Protein AF-A0A4Q1AQF8-F1 (afdb_monomer_lite)

Foldseek 3Di:
DDDPLVVVLVVQLVVLLVVLVVPFDQPDDVLVVVLVVLVVLLVVLVVVVVCCCPDPLLVVQQVAQDPVQRTNNSVLVVLSVVLNVLSVVVSVVSVDDDGPPSSCSRSSVRSNVSSVVVSVVSVVVSVPDDPPD

Structure (mmCIF, N/CA/C/O backbone):
data_AF-A0A4Q1AQF8-F1
#
_entry.id   AF-A0A4Q1AQF8-F1
#
loop_
_atom_site.group_PDB
_atom_site.id
_atom_site.type_symbol
_atom_site.label_atom_id
_atom_site.label_alt_id
_atom_site.label_comp_id
_atom_site.label_asym_id
_atom_site.label_entity_id
_atom_site.label_seq_id
_atom_site.pdbx_PDB_ins_code
_atom_site.Cartn_x
_atom_site.Cartn_y
_atom_site.Cartn_z
_atom_site.occupancy
_atom_site.B_iso_or_equiv
_atom_site.auth_seq_id
_atom_site.auth_comp_id
_atom_site.auth_asym_id
_atom_site.auth_atom_id
_atom_site.pdbx_PDB_model_num
ATOM 1 N N . MET A 1 1 ? -0.371 4.255 -8.972 1.00 79.50 1 MET A N 1
ATOM 2 C CA . MET A 1 1 ? -1.446 3.428 -9.569 1.00 79.50 1 MET A CA 1
ATOM 3 C C . MET A 1 1 ? -2.282 4.302 -10.503 1.00 79.50 1 MET A C 1
ATOM 5 O O . MET A 1 1 ? -2.431 5.476 -10.190 1.00 79.50 1 MET A O 1
ATOM 9 N N . LYS A 1 2 ? -2.746 3.806 -11.659 1.00 81.00 2 LYS A N 1
ATOM 10 C CA . LYS A 1 2 ? -3.506 4.596 -12.653 1.00 81.00 2 LYS A CA 1
ATOM 11 C C . LYS A 1 2 ? -4.633 3.755 -13.259 1.00 81.00 2 LYS A C 1
ATOM 13 O O . LYS A 1 2 ? -4.565 2.531 -13.223 1.00 81.00 2 LYS A O 1
ATOM 18 N N . SER A 1 3 ? -5.607 4.431 -13.874 1.00 81.50 3 SER A N 1
ATOM 19 C CA . SER A 1 3 ? -6.675 3.825 -14.685 1.00 81.50 3 SER A CA 1
ATOM 20 C C . SER A 1 3 ? -7.442 2.725 -13.926 1.00 81.50 3 SER A C 1
ATOM 22 O O . SER A 1 3 ? -7.822 2.941 -12.777 1.00 81.50 3 SER A O 1
ATOM 24 N N . ASN A 1 4 ? -7.672 1.566 -14.549 1.00 85.50 4 ASN A N 1
ATOM 25 C CA . ASN A 1 4 ? -8.493 0.478 -14.021 1.00 85.50 4 ASN A CA 1
ATOM 26 C C . ASN A 1 4 ? -8.050 -0.008 -12.633 1.00 85.50 4 ASN A C 1
ATOM 28 O O . ASN A 1 4 ? -8.890 -0.247 -11.773 1.00 85.50 4 ASN A O 1
ATOM 32 N N . ASP A 1 5 ? -6.740 -0.070 -12.373 1.00 84.94 5 ASP A N 1
ATOM 33 C CA . ASP A 1 5 ? -6.232 -0.495 -11.065 1.00 84.94 5 ASP A CA 1
ATOM 34 C C . ASP A 1 5 ? -6.684 0.454 -9.941 1.00 84.94 5 ASP A C 1
ATOM 36 O O . ASP A 1 5 ? -6.956 -0.001 -8.830 1.00 84.94 5 ASP A O 1
ATOM 40 N N . LEU A 1 6 ? -6.799 1.760 -10.234 1.00 88.31 6 LEU A N 1
ATOM 41 C CA . LEU A 1 6 ? -7.298 2.767 -9.291 1.00 88.31 6 LEU A CA 1
ATOM 42 C C . LEU A 1 6 ? -8.795 2.596 -9.025 1.00 88.31 6 LEU A C 1
ATOM 44 O O . LEU A 1 6 ? -9.208 2.663 -7.871 1.00 88.31 6 LEU A O 1
ATOM 48 N N . TYR A 1 7 ? -9.594 2.341 -10.063 1.00 91.00 7 TYR A N 1
ATOM 49 C CA . TYR A 1 7 ? -11.030 2.097 -9.901 1.00 91.00 7 TYR A CA 1
ATOM 50 C C . TYR A 1 7 ? -11.302 0.838 -9.076 1.00 91.00 7 TYR A C 1
ATOM 52 O O . TYR A 1 7 ? -12.123 0.881 -8.163 1.00 91.00 7 TYR A O 1
ATOM 60 N N . ILE A 1 8 ? -10.563 -0.247 -9.332 1.00 92.38 8 ILE A N 1
ATOM 61 C CA . ILE A 1 8 ? -10.662 -1.487 -8.551 1.00 92.38 8 ILE A CA 1
ATOM 62 C C . ILE A 1 8 ? -10.304 -1.226 -7.086 1.00 92.38 8 ILE A C 1
ATOM 64 O O . ILE A 1 8 ? -11.018 -1.662 -6.189 1.00 92.38 8 ILE A O 1
ATOM 68 N N . PHE A 1 9 ? -9.236 -0.472 -6.827 1.00 93.25 9 PHE A N 1
ATOM 69 C CA . PHE A 1 9 ? -8.854 -0.127 -5.460 1.00 93.25 9 PHE A CA 1
ATOM 70 C C . PHE A 1 9 ? -9.916 0.696 -4.738 1.00 93.25 9 PHE A C 1
ATOM 72 O O . PHE A 1 9 ? -10.271 0.367 -3.612 1.00 93.25 9 PHE A O 1
ATOM 79 N N . ILE A 1 10 ? -10.463 1.729 -5.382 1.00 93.50 10 ILE A N 1
ATOM 80 C CA . ILE A 1 10 ? -11.535 2.540 -4.791 1.00 93.50 10 ILE A CA 1
ATOM 81 C C . ILE A 1 10 ? -12.762 1.668 -4.503 1.00 93.50 10 ILE A C 1
ATOM 83 O O . ILE A 1 10 ? -13.333 1.770 -3.420 1.00 93.50 10 ILE A O 1
ATOM 87 N N . ALA A 1 11 ? -13.130 0.773 -5.424 1.00 94.00 11 ALA A N 1
ATOM 88 C CA . ALA A 1 11 ? -14.232 -0.162 -5.219 1.00 94.00 11 ALA A CA 1
ATOM 89 C C . ALA A 1 11 ? -13.994 -1.077 -4.005 1.00 94.00 11 ALA A C 1
ATOM 91 O O . ALA A 1 11 ? -14.903 -1.259 -3.196 1.00 94.00 11 ALA A O 1
ATOM 92 N N . ILE A 1 12 ? -12.768 -1.588 -3.832 1.00 94.56 12 ILE A N 1
ATOM 93 C CA . ILE A 1 12 ? -12.379 -2.378 -2.654 1.00 94.56 12 ILE A CA 1
ATOM 94 C C . ILE A 1 12 ? -12.516 -1.546 -1.381 1.00 94.56 12 ILE A C 1
ATOM 96 O O . ILE A 1 12 ? -13.121 -2.014 -0.426 1.00 94.56 12 ILE A O 1
ATOM 100 N N . ILE A 1 13 ? -12.009 -0.311 -1.361 1.00 94.75 13 ILE A N 1
ATOM 101 C CA . ILE A 1 13 ? -12.101 0.559 -0.180 1.00 94.75 13 ILE A CA 1
ATOM 102 C C . ILE A 1 13 ? -13.560 0.810 0.206 1.00 94.75 13 ILE A C 1
ATOM 104 O O . ILE A 1 13 ? -13.909 0.650 1.372 1.00 94.75 13 ILE A O 1
ATOM 108 N N . VAL A 1 14 ? -14.417 1.149 -0.761 1.00 93.81 14 VAL A N 1
ATOM 109 C CA . VAL A 1 14 ? -15.845 1.399 -0.516 1.00 93.81 14 VAL A CA 1
ATOM 110 C C . VAL A 1 14 ? -16.533 0.144 0.017 1.00 93.81 14 VAL A C 1
ATOM 112 O O . VAL A 1 14 ? -17.208 0.211 1.041 1.00 93.81 14 VAL A O 1
ATOM 115 N N . PHE A 1 15 ? -16.323 -1.011 -0.620 1.00 94.44 15 PHE A N 1
ATOM 116 C CA . PHE A 1 15 ? -16.899 -2.279 -0.170 1.00 94.44 15 PHE A CA 1
ATOM 117 C C . PHE A 1 15 ? -16.425 -2.663 1.239 1.00 94.44 15 PHE A C 1
ATOM 119 O O . PHE A 1 15 ? -17.210 -3.112 2.075 1.00 94.44 15 PHE A O 1
ATOM 126 N N . SER A 1 16 ? -15.153 -2.420 1.537 1.00 94.31 16 SER A N 1
ATOM 127 C CA . SER A 1 16 ? -14.566 -2.720 2.837 1.00 94.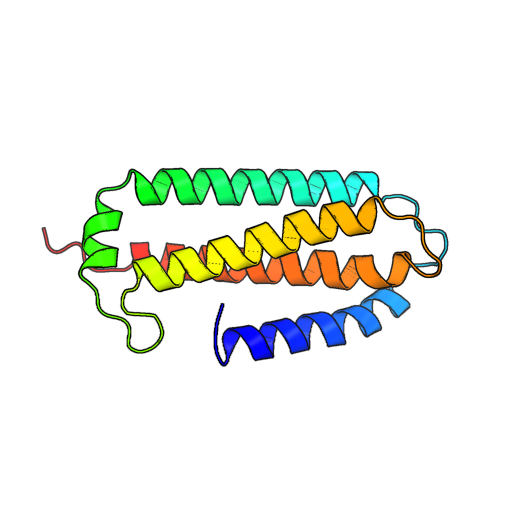31 16 SER A CA 1
ATOM 128 C C . SER A 1 16 ? -15.095 -1.850 3.969 1.00 94.31 16 SER A C 1
ATOM 130 O O . SER A 1 16 ? -15.067 -2.309 5.104 1.00 94.31 16 SER A O 1
ATOM 132 N N . ILE A 1 17 ? -15.609 -0.643 3.704 1.00 92.81 17 ILE A N 1
ATOM 133 C CA . ILE A 1 17 ? -16.300 0.153 4.734 1.00 92.81 17 ILE A CA 1
ATOM 134 C C . ILE A 1 17 ? -17.562 -0.588 5.194 1.00 92.81 17 ILE A C 1
ATOM 136 O O . ILE A 1 17 ? -17.771 -0.764 6.393 1.00 92.81 17 ILE A O 1
ATOM 140 N N . PHE A 1 18 ? -18.370 -1.082 4.247 1.00 91.94 18 PHE A N 1
ATOM 141 C CA . PHE A 1 18 ? -19.579 -1.851 4.565 1.00 91.94 18 PHE A CA 1
ATOM 142 C C . PHE A 1 18 ? -19.247 -3.133 5.326 1.00 91.94 18 PHE A C 1
ATOM 144 O O . PHE A 1 18 ? -19.895 -3.449 6.321 1.00 91.94 18 PHE A O 1
ATOM 151 N N . LEU A 1 19 ? -18.207 -3.845 4.887 1.00 90.62 19 LEU A N 1
ATOM 152 C CA . LEU A 1 19 ? -17.761 -5.070 5.542 1.00 90.62 19 LEU A CA 1
ATOM 153 C C . LEU A 1 19 ? -17.195 -4.794 6.946 1.00 90.62 19 LEU A C 1
ATOM 155 O O . LEU A 1 19 ? -17.423 -5.566 7.872 1.00 90.62 19 LEU A O 1
ATOM 159 N N . GLY A 1 20 ? -16.491 -3.673 7.115 1.00 87.88 20 GLY A N 1
ATOM 160 C CA . GLY A 1 20 ? -15.942 -3.238 8.395 1.00 87.88 20 GLY A CA 1
ATOM 161 C C . GLY A 1 20 ? -17.020 -2.989 9.440 1.00 87.88 20 GLY A C 1
ATOM 162 O O . GLY A 1 20 ? -16.870 -3.455 10.563 1.00 87.88 20 GLY A O 1
ATOM 163 N N . ASN A 1 21 ? -18.128 -2.360 9.043 1.00 87.31 21 ASN A N 1
ATOM 164 C CA . ASN A 1 21 ? -19.273 -2.112 9.922 1.00 87.31 21 ASN A CA 1
ATOM 165 C C . ASN A 1 21 ? -19.966 -3.403 10.404 1.00 87.31 21 ASN A C 1
ATOM 167 O O . ASN A 1 21 ? -20.661 -3.399 11.410 1.00 87.31 21 ASN A O 1
ATOM 171 N N . TYR A 1 22 ? -19.799 -4.516 9.683 1.00 88.62 22 TYR A N 1
ATOM 172 C CA . TYR A 1 22 ? -20.349 -5.811 10.086 1.00 88.62 22 TYR A CA 1
ATOM 173 C C . TYR A 1 22 ? -19.405 -6.611 11.000 1.00 88.62 22 TYR A C 1
ATOM 175 O O . TYR A 1 22 ? -19.858 -7.448 11.774 1.00 88.62 22 TYR A O 1
ATOM 183 N N . ILE A 1 23 ? -18.089 -6.395 10.886 1.00 89.06 23 ILE A N 1
ATOM 184 C CA . ILE A 1 23 ? -17.068 -7.210 11.566 1.00 89.06 23 ILE A CA 1
ATOM 185 C C . ILE A 1 23 ? -16.547 -6.548 12.842 1.00 89.06 23 ILE A C 1
ATOM 187 O O . ILE A 1 23 ? -16.274 -7.244 13.820 1.00 89.06 23 ILE A O 1
ATOM 191 N N . PHE A 1 24 ? -16.340 -5.231 12.820 1.00 88.88 24 PHE A N 1
ATOM 192 C CA . PHE A 1 24 ? -15.698 -4.504 13.909 1.00 88.88 24 PHE A CA 1
ATOM 193 C C . PHE A 1 24 ? -16.723 -3.702 14.700 1.00 88.88 24 PHE A C 1
ATOM 195 O O . PHE A 1 24 ? -17.495 -2.941 14.127 1.00 88.88 24 PHE A O 1
ATOM 202 N N . ASP A 1 25 ? -16.671 -3.861 16.018 1.00 85.00 25 ASP A N 1
ATOM 203 C CA . ASP A 1 25 ? -17.481 -3.106 16.968 1.00 85.00 25 ASP A CA 1
ATOM 204 C C . ASP A 1 25 ? -16.814 -1.768 17.335 1.00 85.00 25 ASP A C 1
ATOM 206 O O . ASP A 1 25 ? -15.597 -1.591 17.179 1.00 85.00 25 ASP A O 1
ATOM 210 N N . GLU A 1 26 ? -17.601 -0.841 17.878 1.00 83.56 26 GLU A N 1
ATOM 211 C CA . GLU A 1 26 ? -17.163 0.487 18.311 1.00 83.56 26 GLU A CA 1
ATOM 212 C C . GLU A 1 26 ? -16.080 0.416 19.392 1.00 83.56 26 GLU A C 1
ATOM 214 O O . GLU A 1 26 ? -15.196 1.271 19.462 1.00 83.56 26 GLU A O 1
ATOM 219 N N . GLU A 1 27 ? -16.091 -0.656 20.187 1.00 84.81 27 GLU A N 1
ATOM 220 C CA . GLU A 1 27 ? -15.129 -0.906 21.258 1.00 84.81 27 GLU A CA 1
ATOM 221 C C . GLU A 1 27 ? -13.804 -1.541 20.795 1.00 84.81 27 GLU A C 1
ATOM 223 O O . GLU A 1 27 ? -12.999 -1.977 21.627 1.00 84.81 27 GLU A O 1
ATOM 228 N N . TYR A 1 28 ? -13.525 -1.614 19.488 1.00 85.50 28 TYR A N 1
ATOM 229 C CA . TYR A 1 28 ? -12.258 -2.166 19.007 1.00 85.50 28 TYR A CA 1
ATOM 230 C C . TYR A 1 28 ? -11.054 -1.394 19.572 1.00 85.50 28 TYR A C 1
ATOM 232 O O . TYR A 1 28 ? -10.893 -0.200 19.335 1.00 85.50 28 TYR A O 1
ATOM 240 N N . LYS A 1 29 ? -10.158 -2.093 20.284 1.00 86.75 29 LYS A N 1
ATOM 241 C CA . LYS A 1 29 ? -8.968 -1.502 20.939 1.00 86.75 29 LYS A CA 1
ATOM 242 C C . LYS A 1 29 ? -7.629 -1.947 20.345 1.00 86.75 29 LYS A C 1
ATOM 244 O O . LYS A 1 29 ? -6.585 -1.404 20.699 1.00 86.75 29 LYS A O 1
ATOM 249 N N . ARG A 1 30 ? -7.617 -2.906 19.412 1.00 90.62 30 ARG A N 1
ATOM 250 C CA . ARG A 1 30 ? -6.385 -3.522 18.871 1.00 90.62 30 ARG A CA 1
ATOM 251 C C . ARG A 1 30 ? -5.765 -2.718 17.717 1.00 90.62 30 ARG A C 1
ATOM 253 O O . ARG A 1 30 ? -5.307 -3.274 16.720 1.00 90.62 30 ARG A O 1
ATOM 260 N N . TYR A 1 31 ? -5.750 -1.389 17.824 1.00 92.69 31 TYR A N 1
ATOM 261 C CA . TYR A 1 31 ? -5.147 -0.517 16.806 1.00 92.69 31 TYR A CA 1
ATOM 262 C C . TYR A 1 31 ? -3.619 -0.643 16.758 1.00 92.69 31 TYR A C 1
ATOM 264 O O . TYR A 1 31 ? -3.034 -0.505 15.688 1.00 92.69 31 TYR A O 1
ATOM 272 N N . SER A 1 32 ? -2.974 -0.965 17.886 1.00 94.06 32 SER A N 1
ATOM 273 C CA . SER A 1 32 ? -1.526 -1.211 17.931 1.00 94.06 32 SER A CA 1
ATOM 274 C C . SER A 1 32 ? -1.119 -2.395 17.046 1.00 94.06 32 SER A C 1
ATOM 276 O O . SER A 1 32 ? -0.164 -2.275 16.283 1.00 94.06 32 SER A O 1
ATOM 278 N N . ASP A 1 33 ? -1.892 -3.486 17.054 1.00 94.69 33 ASP A N 1
ATOM 279 C CA . ASP A 1 33 ? -1.646 -4.651 16.192 1.00 94.69 33 ASP A CA 1
ATOM 280 C C . ASP A 1 33 ? -1.737 -4.278 14.706 1.00 94.69 33 ASP A C 1
ATOM 282 O O . ASP A 1 33 ? -0.917 -4.712 13.896 1.00 94.69 33 ASP A O 1
ATOM 286 N N . LEU A 1 34 ? -2.697 -3.417 14.353 1.00 94.94 34 LEU A N 1
ATOM 287 C CA . LEU A 1 34 ? -2.858 -2.917 12.990 1.00 94.94 34 LEU A CA 1
ATOM 288 C C . LEU A 1 34 ? -1.684 -2.021 12.570 1.00 94.94 34 LEU A C 1
ATOM 290 O O . LEU A 1 34 ? -1.165 -2.174 11.468 1.00 94.94 34 LEU A O 1
ATOM 294 N N . ILE A 1 35 ? -1.225 -1.125 13.447 1.00 95.75 35 ILE A N 1
ATOM 295 C CA . ILE A 1 35 ? -0.049 -0.279 13.190 1.00 95.75 35 ILE A CA 1
ATOM 296 C C . ILE A 1 35 ? 1.211 -1.141 13.021 1.00 95.75 35 ILE A C 1
ATOM 298 O O . ILE A 1 35 ? 2.007 -0.893 12.111 1.00 95.75 35 ILE A O 1
ATOM 302 N N . ASN A 1 36 ? 1.376 -2.179 13.844 1.00 96.62 36 ASN A N 1
ATOM 303 C CA . ASN A 1 36 ? 2.487 -3.124 13.730 1.00 96.62 36 ASN A CA 1
ATOM 304 C C . ASN A 1 36 ? 2.445 -3.870 12.392 1.00 96.62 36 ASN A C 1
ATOM 306 O O . ASN A 1 36 ? 3.457 -3.936 11.694 1.00 96.62 36 ASN A O 1
ATOM 310 N N . PHE A 1 37 ? 1.271 -4.364 11.991 1.00 96.38 37 PHE A N 1
ATOM 311 C CA . PHE A 1 37 ? 1.070 -4.977 10.681 1.00 96.38 37 PHE A CA 1
ATOM 312 C C . PHE A 1 37 ? 1.460 -4.024 9.542 1.00 96.38 37 PHE A C 1
ATOM 314 O O . PHE A 1 37 ? 2.285 -4.386 8.704 1.00 96.38 37 PHE A O 1
ATOM 321 N N . LEU A 1 38 ? 0.949 -2.787 9.535 1.00 97.06 38 LEU A N 1
ATOM 322 C CA . LEU A 1 38 ? 1.293 -1.793 8.510 1.00 97.06 38 LEU A CA 1
ATOM 323 C C . LEU A 1 38 ? 2.797 -1.496 8.477 1.00 97.06 38 LEU A C 1
ATOM 325 O O . LEU A 1 38 ? 3.383 -1.408 7.402 1.00 97.06 38 LEU A O 1
ATOM 329 N N . SER A 1 39 ? 3.440 -1.397 9.640 1.00 96.25 39 SER A N 1
ATOM 330 C CA . SER A 1 39 ? 4.881 -1.144 9.744 1.00 96.25 39 SER A CA 1
ATOM 331 C C . SER A 1 39 ? 5.708 -2.275 9.125 1.00 96.25 39 SER A C 1
ATOM 333 O O . SER A 1 39 ? 6.663 -2.014 8.390 1.00 96.25 39 SER A O 1
ATOM 335 N N . ILE A 1 40 ? 5.307 -3.532 9.348 1.00 96.31 40 ILE A N 1
ATOM 336 C CA . ILE A 1 40 ? 5.921 -4.704 8.705 1.00 96.31 40 ILE A CA 1
ATOM 337 C C . ILE A 1 40 ? 5.741 -4.634 7.183 1.00 96.31 40 ILE A C 1
ATOM 339 O O . ILE A 1 40 ? 6.697 -4.851 6.434 1.00 96.31 40 ILE A O 1
ATOM 343 N N . MET A 1 41 ? 4.540 -4.291 6.712 1.00 96.50 41 MET A N 1
ATOM 344 C CA . MET A 1 41 ? 4.236 -4.213 5.280 1.00 96.50 41 MET A CA 1
ATOM 345 C C . MET A 1 41 ? 5.019 -3.102 4.570 1.00 96.50 41 MET A C 1
ATOM 347 O O . MET A 1 41 ? 5.560 -3.331 3.483 1.00 96.50 41 MET A O 1
ATOM 351 N N . ILE A 1 42 ? 5.160 -1.936 5.211 1.00 96.31 42 ILE A N 1
ATOM 352 C CA . ILE A 1 42 ? 6.021 -0.842 4.747 1.00 96.31 42 ILE A CA 1
ATOM 353 C C . ILE A 1 42 ? 7.469 -1.334 4.640 1.00 96.31 42 ILE A C 1
ATOM 355 O O . ILE A 1 42 ? 8.099 -1.161 3.595 1.00 96.31 42 ILE A O 1
ATOM 359 N N . GLY A 1 43 ? 7.985 -1.997 5.681 1.00 95.94 43 GLY A N 1
ATOM 360 C CA . GLY A 1 43 ? 9.340 -2.552 5.696 1.00 95.94 43 GLY A CA 1
ATOM 361 C C . GLY A 1 43 ? 9.587 -3.530 4.546 1.00 95.94 43 GLY A C 1
ATOM 362 O O . GLY A 1 43 ? 10.559 -3.383 3.803 1.00 95.94 43 GLY A O 1
ATOM 363 N N . PHE A 1 44 ? 8.666 -4.472 4.324 1.00 93.94 44 PHE A N 1
ATO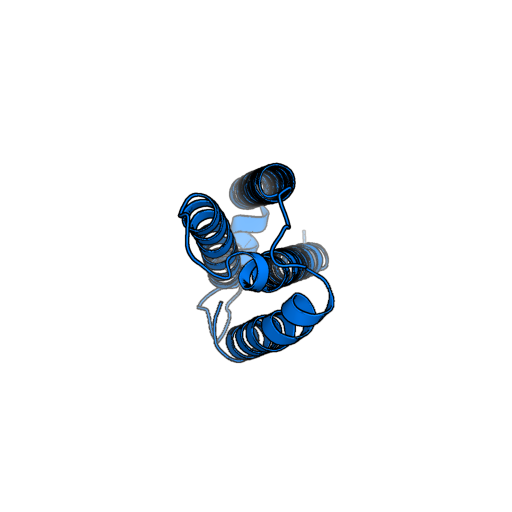M 364 C CA . PHE A 1 44 ? 8.746 -5.421 3.211 1.00 93.94 44 PHE A CA 1
ATOM 365 C C . PHE A 1 44 ? 8.748 -4.721 1.844 1.00 93.94 44 PHE A C 1
ATOM 367 O O . PHE A 1 44 ? 9.525 -5.069 0.947 1.00 93.94 44 PHE A O 1
ATOM 374 N N . LYS A 1 45 ? 7.896 -3.709 1.657 1.00 94.12 45 LYS A N 1
ATOM 375 C CA . LYS A 1 45 ? 7.833 -2.949 0.402 1.00 94.12 45 LYS A CA 1
ATOM 376 C C . LYS A 1 45 ? 9.108 -2.146 0.166 1.00 94.12 45 LYS A C 1
ATOM 378 O O . LYS A 1 45 ? 9.626 -2.167 -0.943 1.00 94.12 45 LYS A O 1
ATOM 383 N N . ILE A 1 46 ? 9.667 -1.504 1.188 1.00 93.94 46 ILE A N 1
ATOM 384 C CA . ILE A 1 46 ? 10.945 -0.787 1.062 1.00 93.94 46 ILE A CA 1
ATOM 385 C C . ILE A 1 46 ? 12.085 -1.764 0.741 1.00 93.94 46 ILE A C 1
ATOM 387 O O . ILE A 1 46 ? 12.890 -1.493 -0.153 1.00 93.94 46 ILE A O 1
ATOM 391 N N . ALA A 1 47 ? 12.136 -2.917 1.412 1.00 93.69 47 ALA A N 1
ATOM 392 C CA . ALA A 1 47 ? 13.150 -3.939 1.165 1.00 93.69 47 ALA A CA 1
ATOM 393 C C . ALA A 1 47 ? 13.065 -4.504 -0.263 1.00 93.69 47 ALA A C 1
ATOM 395 O O . ALA A 1 47 ? 14.056 -4.489 -0.992 1.00 93.69 47 ALA A O 1
ATOM 396 N N . SER A 1 48 ? 11.877 -4.932 -0.703 1.00 91.50 48 SER A N 1
ATOM 397 C CA . SER A 1 48 ? 11.668 -5.443 -2.068 1.00 91.50 48 SER A CA 1
ATOM 398 C C . SER A 1 48 ? 11.973 -4.392 -3.139 1.00 91.50 48 SER A C 1
ATOM 400 O O . SER A 1 48 ? 12.615 -4.705 -4.142 1.00 91.50 48 SER A O 1
ATOM 402 N N . LEU A 1 49 ? 11.599 -3.130 -2.903 1.00 91.12 49 LEU A N 1
ATOM 403 C CA . LEU A 1 49 ? 11.938 -2.018 -3.786 1.00 91.12 49 LEU A CA 1
ATOM 404 C C . LEU A 1 49 ? 13.457 -1.823 -3.887 1.00 91.12 49 LEU A C 1
ATOM 406 O O . LEU A 1 49 ? 13.989 -1.633 -4.979 1.00 91.12 49 LEU A O 1
ATOM 410 N N . SER A 1 50 ? 14.160 -1.909 -2.757 1.00 90.31 50 SER A N 1
ATOM 411 C CA . SER A 1 50 ? 15.618 -1.761 -2.691 1.00 90.31 50 SER A CA 1
ATOM 412 C C . SER A 1 50 ? 16.336 -2.884 -3.438 1.00 90.31 50 SER A C 1
ATOM 414 O O . SER A 1 50 ? 17.281 -2.623 -4.181 1.00 90.31 50 SER A O 1
ATOM 416 N N . ILE A 1 51 ? 15.863 -4.126 -3.303 1.00 89.31 51 ILE A N 1
ATOM 417 C CA . ILE A 1 51 ? 16.384 -5.275 -4.056 1.00 89.31 51 ILE A CA 1
ATOM 418 C C . ILE A 1 51 ? 16.199 -5.052 -5.559 1.00 89.31 51 ILE A C 1
ATOM 420 O O . ILE A 1 51 ? 17.138 -5.222 -6.333 1.00 89.31 51 ILE A O 1
ATOM 424 N N . LEU A 1 52 ? 15.011 -4.616 -5.980 1.00 87.06 52 LEU A N 1
ATOM 425 C CA . LEU A 1 52 ? 14.719 -4.377 -7.388 1.00 87.06 52 LEU A CA 1
ATOM 426 C C . LEU A 1 52 ? 15.605 -3.281 -7.997 1.00 87.06 52 LEU A C 1
ATOM 428 O O . LEU A 1 52 ? 16.127 -3.453 -9.097 1.00 87.06 52 LEU A O 1
ATOM 432 N N . PHE A 1 53 ? 15.782 -2.152 -7.305 1.00 83.00 53 PHE A N 1
ATOM 433 C CA . PHE A 1 53 ? 16.585 -1.040 -7.824 1.00 83.00 53 PHE A CA 1
ATOM 434 C C . PHE A 1 53 ? 18.088 -1.332 -7.864 1.00 83.00 53 PHE A C 1
ATOM 436 O O . PHE A 1 53 ? 18.793 -0.700 -8.654 1.00 83.00 53 PHE A O 1
ATOM 443 N N . ASN A 1 54 ? 18.562 -2.280 -7.055 1.00 85.50 54 ASN A N 1
ATOM 444 C CA . ASN A 1 54 ? 19.947 -2.752 -7.066 1.00 85.50 54 ASN A CA 1
ATOM 445 C C . ASN A 1 54 ? 20.162 -3.981 -7.968 1.00 85.50 54 ASN A C 1
ATOM 447 O O . ASN A 1 54 ? 21.294 -4.413 -8.158 1.00 85.50 54 ASN A O 1
ATOM 451 N N . SER A 1 55 ? 19.094 -4.540 -8.537 1.00 85.56 55 SER A N 1
ATOM 452 C CA . SER A 1 55 ? 19.155 -5.693 -9.433 1.00 85.56 55 SER A CA 1
ATOM 453 C C . SER A 1 55 ? 19.469 -5.275 -10.880 1.00 85.56 55 SER A C 1
ATOM 455 O O . SER A 1 55 ? 19.013 -4.213 -11.325 1.00 85.56 55 SER A O 1
ATOM 457 N N . PRO A 1 56 ? 20.156 -6.125 -11.676 1.00 81.12 56 PRO A N 1
ATOM 458 C CA . PRO A 1 56 ? 20.305 -5.923 -13.123 1.00 81.12 56 PRO A CA 1
ATOM 459 C C . PRO A 1 56 ? 18.958 -5.783 -13.857 1.00 81.12 56 PRO A C 1
ATOM 461 O O . PRO A 1 56 ? 18.889 -5.122 -14.895 1.00 81.12 56 PRO A O 1
ATOM 464 N N . LEU A 1 57 ? 17.864 -6.298 -13.276 1.00 82.06 57 LEU A N 1
ATOM 465 C CA . LEU A 1 57 ? 16.498 -6.156 -13.793 1.00 82.06 57 LEU A CA 1
ATOM 466 C C . LEU A 1 57 ? 16.072 -4.695 -13.979 1.00 82.06 57 LEU A C 1
ATOM 468 O O . LEU A 1 57 ? 15.254 -4.405 -14.850 1.00 82.06 57 LEU A O 1
ATOM 472 N N . LYS A 1 58 ? 16.635 -3.755 -13.207 1.00 83.75 58 LYS A N 1
ATOM 473 C CA . LYS A 1 58 ? 16.319 -2.325 -13.316 1.00 83.75 58 LYS A CA 1
ATOM 474 C C . LYS A 1 58 ? 16.478 -1.803 -14.745 1.00 83.75 58 LYS A C 1
ATOM 476 O O . LYS A 1 58 ? 15.619 -1.050 -15.203 1.00 83.75 58 LYS A O 1
ATOM 481 N N . LYS A 1 59 ? 17.558 -2.184 -15.438 1.00 82.00 59 LYS A N 1
ATOM 482 C CA . LYS A 1 59 ? 17.822 -1.729 -16.811 1.00 82.00 59 LYS A CA 1
ATOM 483 C C . LYS A 1 59 ? 16.797 -2.324 -17.776 1.00 82.00 59 LYS A C 1
ATOM 485 O O . LYS A 1 59 ? 16.120 -1.582 -18.477 1.00 82.00 59 LYS A O 1
ATOM 490 N N . THR A 1 60 ? 16.569 -3.633 -17.691 1.00 81.81 60 THR A N 1
ATOM 491 C CA . THR A 1 60 ? 15.566 -4.348 -18.495 1.00 81.81 60 THR A CA 1
ATOM 492 C C . THR A 1 60 ? 14.155 -3.771 -18.331 1.00 81.81 60 THR A C 1
ATOM 494 O O . THR A 1 60 ? 13.398 -3.689 -19.295 1.00 81.81 60 THR A O 1
ATOM 497 N N . LEU A 1 61 ? 13.785 -3.334 -17.124 1.00 83.19 61 LEU A N 1
ATOM 498 C CA . LEU A 1 61 ? 12.490 -2.697 -16.849 1.00 83.19 61 LEU A CA 1
ATOM 499 C C . LEU A 1 61 ? 12.393 -1.256 -17.350 1.00 83.19 61 LEU A C 1
ATOM 501 O O . LEU A 1 61 ? 11.291 -0.764 -17.601 1.00 83.19 61 LEU A O 1
ATOM 505 N N . TYR A 1 62 ? 13.522 -0.557 -17.441 1.00 83.75 62 TYR A N 1
ATOM 506 C CA . TYR A 1 62 ? 13.576 0.781 -18.011 1.00 83.75 62 TYR A CA 1
ATOM 507 C C . TYR A 1 62 ? 13.454 0.734 -19.536 1.00 83.75 62 TYR A C 1
ATOM 509 O O . TYR A 1 62 ? 12.688 1.507 -20.103 1.00 83.75 62 TYR A O 1
ATOM 517 N N . ASP A 1 63 ? 14.132 -0.216 -20.176 1.00 84.38 63 ASP A N 1
ATOM 518 C CA . ASP A 1 63 ? 14.162 -0.343 -21.636 1.00 84.38 63 ASP A CA 1
ATOM 519 C C . ASP A 1 63 ? 12.830 -0.872 -22.208 1.00 84.38 63 ASP A C 1
ATOM 521 O O . ASP A 1 63 ? 12.500 -0.645 -23.372 1.00 84.38 63 ASP A O 1
ATOM 525 N N . ARG A 1 64 ? 12.010 -1.538 -21.382 1.00 82.75 64 ARG A N 1
ATOM 526 C CA . ARG A 1 64 ? 10.666 -1.997 -21.761 1.00 82.75 64 ARG A CA 1
ATOM 527 C C . ARG A 1 64 ? 9.638 -0.875 -21.668 1.00 82.75 64 ARG A C 1
ATOM 529 O O . ARG A 1 64 ? 9.248 -0.447 -20.577 1.00 82.75 64 ARG A O 1
ATOM 536 N N . GLY A 1 65 ? 9.157 -0.450 -22.833 1.00 80.25 65 GLY A N 1
ATOM 537 C CA . GLY A 1 65 ? 8.087 0.531 -22.964 1.00 80.25 65 GLY A CA 1
ATOM 538 C C . GLY A 1 65 ? 6.755 0.049 -22.381 1.00 80.25 65 GLY A C 1
ATOM 539 O O . GLY A 1 65 ? 6.382 -1.114 -22.512 1.00 80.25 65 GLY A O 1
ATOM 540 N N . ASN A 1 66 ? 6.015 0.972 -21.770 1.00 79.50 66 ASN A N 1
ATOM 541 C CA . ASN A 1 66 ? 4.648 0.759 -21.305 1.00 79.50 66 ASN A CA 1
ATOM 542 C C . ASN A 1 66 ? 3.767 1.939 -21.739 1.00 79.50 66 ASN A C 1
ATOM 544 O O . ASN A 1 66 ? 4.041 3.086 -21.378 1.00 79.50 66 ASN A O 1
ATOM 548 N N . TYR A 1 67 ? 2.681 1.656 -22.461 1.00 77.31 67 TYR A N 1
ATOM 549 C CA . TYR A 1 67 ? 1.804 2.673 -23.054 1.00 77.31 67 TYR A CA 1
ATOM 550 C C . TYR A 1 67 ? 1.154 3.629 -22.031 1.00 77.31 67 TYR A C 1
ATOM 552 O O . TYR A 1 67 ? 0.911 4.788 -22.351 1.00 77.31 67 TYR A O 1
ATOM 560 N N . LEU A 1 68 ? 0.923 3.191 -20.787 1.00 78.50 68 LEU A N 1
ATOM 561 C CA . LEU A 1 68 ? 0.309 4.006 -19.721 1.00 78.50 68 LEU A CA 1
ATOM 562 C C . LEU A 1 68 ? 1.332 4.710 -18.814 1.00 78.50 68 LEU A C 1
ATOM 564 O O . LEU A 1 68 ? 1.023 5.719 -18.165 1.00 78.50 68 LEU A O 1
ATOM 568 N N . TYR A 1 69 ? 2.542 4.161 -18.707 1.00 77.00 69 TYR A N 1
ATOM 569 C CA . TYR A 1 69 ? 3.518 4.548 -17.680 1.00 77.00 69 TYR A CA 1
ATOM 570 C C . TYR A 1 69 ? 4.881 4.965 -18.229 1.00 77.00 69 TYR A C 1
ATOM 572 O O . TYR A 1 69 ? 5.774 5.250 -17.440 1.00 77.00 69 TYR A O 1
ATOM 580 N N . LYS A 1 70 ? 5.045 5.062 -19.551 1.00 82.94 70 LYS A N 1
ATOM 581 C CA . LYS A 1 70 ? 6.326 5.218 -20.264 1.00 82.94 70 LYS A CA 1
ATOM 582 C C . LYS A 1 70 ? 7.160 3.941 -20.242 1.00 82.94 70 LYS A C 1
ATOM 584 O O . LYS A 1 70 ? 7.467 3.424 -21.308 1.00 82.94 70 LYS A O 1
ATOM 589 N N . THR A 1 71 ? 7.475 3.404 -19.062 1.00 86.69 71 THR A N 1
ATOM 590 C CA . THR A 1 71 ? 8.245 2.155 -18.912 1.00 86.69 71 THR A CA 1
ATOM 591 C C . THR A 1 71 ? 7.668 1.257 -17.819 1.00 86.69 71 THR A C 1
ATOM 593 O O . THR A 1 71 ? 6.942 1.731 -16.937 1.00 86.69 71 THR A O 1
ATOM 596 N N . GLU A 1 72 ? 7.996 -0.037 -17.839 1.00 85.75 72 GLU A N 1
ATOM 597 C CA . GLU A 1 72 ? 7.606 -0.962 -16.761 1.00 85.75 72 GLU A CA 1
ATOM 598 C C . GLU A 1 72 ? 8.209 -0.550 -15.408 1.00 85.75 72 GLU A C 1
ATOM 600 O O . GLU A 1 72 ? 7.547 -0.649 -14.374 1.00 85.75 72 GLU A O 1
ATOM 605 N N . LEU A 1 73 ? 9.420 0.021 -15.397 1.00 87.12 73 LEU A N 1
ATOM 606 C CA . LEU A 1 73 ? 10.023 0.557 -14.172 1.00 87.12 73 LEU A CA 1
ATOM 607 C C . LEU A 1 73 ? 9.196 1.706 -13.571 1.00 87.12 73 LEU A C 1
ATOM 609 O O . LEU A 1 73 ? 8.988 1.761 -12.358 1.00 87.12 73 LEU A O 1
ATOM 613 N N . HIS A 1 74 ? 8.700 2.622 -14.408 1.00 87.31 74 HIS A N 1
ATOM 614 C CA . HIS A 1 74 ? 7.834 3.716 -13.957 1.00 87.31 74 HIS A CA 1
ATOM 615 C C . HIS A 1 74 ? 6.488 3.202 -13.444 1.00 87.31 74 HIS A C 1
ATOM 617 O O . HIS A 1 74 ? 5.973 3.716 -12.451 1.00 87.31 74 HIS A O 1
ATOM 623 N N . ARG A 1 75 ? 5.940 2.162 -14.081 1.00 87.81 75 ARG A N 1
ATOM 624 C CA . ARG A 1 75 ? 4.722 1.493 -13.618 1.00 87.81 75 ARG A CA 1
ATOM 625 C C . ARG A 1 75 ? 4.907 0.917 -12.222 1.00 87.81 75 ARG A C 1
ATOM 627 O O . ARG A 1 75 ? 4.096 1.191 -11.338 1.00 87.81 75 ARG A O 1
ATOM 634 N N . LEU A 1 76 ? 6.001 0.192 -12.000 1.00 89.38 76 LEU A N 1
ATOM 635 C CA . LEU A 1 76 ? 6.292 -0.388 -10.696 1.00 89.38 76 LEU A CA 1
ATOM 636 C C . LEU A 1 76 ? 6.521 0.690 -9.632 1.00 89.38 76 LEU A C 1
ATOM 638 O O . LEU A 1 76 ? 5.928 0.630 -8.556 1.00 89.38 76 LEU A O 1
ATOM 642 N N . LYS A 1 77 ? 7.301 1.727 -9.962 1.00 89.62 77 LYS A N 1
ATOM 643 C CA . LYS A 1 77 ? 7.495 2.902 -9.101 1.00 89.62 77 LYS A CA 1
ATOM 644 C C . LYS A 1 77 ? 6.156 3.509 -8.675 1.00 89.62 77 LYS A C 1
ATOM 646 O O . LYS A 1 77 ? 5.981 3.822 -7.500 1.00 89.62 77 LYS A O 1
ATOM 651 N N . ASP A 1 78 ? 5.208 3.659 -9.597 1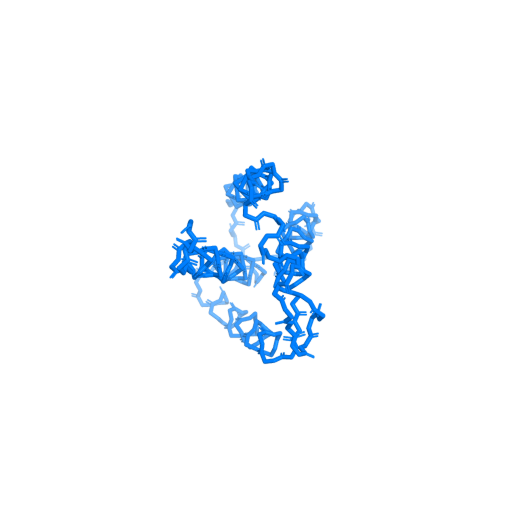.00 89.56 78 ASP A N 1
ATOM 652 C CA . ASP A 1 78 ? 3.891 4.230 -9.306 1.00 89.56 78 ASP A CA 1
ATOM 653 C C . ASP A 1 78 ? 3.014 3.323 -8.425 1.00 89.56 78 ASP A C 1
ATOM 655 O O . ASP A 1 78 ? 2.158 3.837 -7.696 1.00 89.56 78 ASP A O 1
ATOM 659 N N . PHE A 1 79 ? 3.178 1.998 -8.484 1.00 91.56 79 PHE A N 1
ATOM 660 C CA . PHE A 1 79 ? 2.516 1.070 -7.558 1.00 91.56 79 PHE A CA 1
ATOM 661 C C . PHE A 1 79 ? 3.122 1.148 -6.160 1.00 91.56 79 PHE A C 1
ATOM 663 O O . PHE A 1 79 ? 2.389 1.368 -5.198 1.00 91.56 79 PHE A O 1
ATOM 670 N N . TYR A 1 80 ? 4.450 1.064 -6.054 1.00 93.56 80 TYR A N 1
ATOM 671 C CA . TYR A 1 80 ? 5.160 1.189 -4.781 1.00 93.56 80 TYR A CA 1
ATOM 672 C C . TYR A 1 80 ? 4.887 2.523 -4.093 1.00 93.56 80 TYR A C 1
ATOM 674 O O . TYR A 1 80 ? 4.559 2.547 -2.910 1.00 93.56 80 TYR A O 1
ATOM 682 N N . LYS A 1 81 ? 4.954 3.631 -4.840 1.00 93.50 81 LYS A N 1
ATOM 683 C CA . LYS A 1 81 ? 4.648 4.967 -4.321 1.00 93.50 81 LYS A CA 1
ATOM 684 C C . LYS A 1 81 ? 3.234 5.030 -3.748 1.00 93.50 81 LYS A C 1
ATOM 686 O O . LYS A 1 81 ? 3.047 5.544 -2.653 1.00 93.50 81 LYS A O 1
ATOM 691 N N . HIS A 1 82 ? 2.249 4.512 -4.481 1.00 94.12 82 HIS A N 1
ATOM 692 C CA . HIS A 1 82 ? 0.861 4.525 -4.027 1.00 94.12 82 HIS A CA 1
ATOM 693 C C . HIS A 1 82 ? 0.663 3.668 -2.772 1.00 94.12 82 HIS A C 1
ATOM 695 O O . HIS A 1 82 ? 0.077 4.147 -1.810 1.00 94.12 82 HIS A O 1
ATOM 701 N N . ALA A 1 83 ? 1.200 2.446 -2.761 1.00 95.06 83 ALA A N 1
ATOM 702 C CA . ALA A 1 83 ? 1.094 1.538 -1.625 1.00 95.06 83 ALA A CA 1
ATOM 703 C C . ALA A 1 83 ? 1.740 2.113 -0.357 1.00 95.06 83 ALA A C 1
ATOM 705 O O . ALA A 1 83 ? 1.112 2.109 0.696 1.00 95.06 83 ALA A O 1
ATOM 706 N N . LEU A 1 84 ? 2.957 2.655 -0.469 1.00 95.56 84 LEU A N 1
ATOM 707 C CA . LEU A 1 84 ? 3.664 3.254 0.664 1.00 95.56 84 LEU A CA 1
ATOM 708 C C . LEU A 1 84 ? 2.936 4.492 1.191 1.00 95.56 84 LEU A C 1
ATOM 710 O O . LEU A 1 84 ? 2.781 4.642 2.397 1.00 95.56 84 LEU A O 1
ATOM 714 N N . TYR A 1 85 ? 2.452 5.368 0.305 1.00 95.69 85 TYR A N 1
ATOM 715 C CA . TYR A 1 85 ? 1.675 6.535 0.731 1.00 95.69 85 TYR A CA 1
ATOM 716 C C . TYR A 1 85 ? 0.372 6.136 1.404 1.00 95.69 85 TYR A C 1
ATOM 718 O O . TYR A 1 85 ? 0.019 6.731 2.414 1.00 95.69 85 TYR A O 1
ATOM 726 N N . TYR A 1 86 ? -0.314 5.124 0.879 1.00 96.00 86 TYR A N 1
ATOM 727 C CA . TYR A 1 86 ? -1.531 4.607 1.482 1.00 96.00 86 TYR A CA 1
ATOM 728 C C . TYR A 1 86 ? -1.288 4.069 2.896 1.00 96.00 86 TYR A C 1
ATOM 730 O O . TYR A 1 86 ? -2.031 4.407 3.813 1.00 96.00 86 TYR A O 1
ATOM 738 N N . GLU A 1 87 ? -0.235 3.279 3.100 1.00 95.94 87 GLU A N 1
ATOM 739 C CA . GLU A 1 87 ? 0.082 2.712 4.415 1.00 95.94 87 GLU A CA 1
ATOM 740 C C . GLU A 1 87 ? 0.549 3.768 5.409 1.00 95.94 87 GLU A C 1
ATOM 742 O O . GLU A 1 87 ? 0.064 3.790 6.535 1.00 95.94 87 GLU A O 1
ATOM 747 N N . VAL A 1 88 ? 1.438 4.677 4.997 1.00 96.19 88 VAL A N 1
ATOM 748 C CA . VAL A 1 88 ? 1.888 5.783 5.855 1.00 96.19 88 VAL A CA 1
ATOM 749 C C . VAL A 1 88 ? 0.703 6.663 6.245 1.00 96.19 88 VAL A C 1
ATOM 751 O O . VAL A 1 88 ? 0.534 6.984 7.417 1.00 96.19 88 VAL A O 1
ATOM 754 N N . PHE A 1 89 ? -0.168 6.993 5.289 1.00 96.56 89 PHE A N 1
ATOM 755 C CA . PHE A 1 89 ? -1.394 7.738 5.559 1.00 96.56 89 PHE A CA 1
ATOM 756 C C . PHE A 1 89 ? -2.337 6.980 6.501 1.00 96.56 89 PHE A C 1
ATOM 758 O O . PHE A 1 89 ? -2.892 7.577 7.420 1.00 96.56 89 PHE A O 1
ATOM 765 N N . SER A 1 90 ? -2.468 5.662 6.327 1.00 96.56 90 SER A N 1
ATOM 766 C CA . SER A 1 90 ? -3.263 4.802 7.209 1.00 96.56 90 SER A CA 1
ATOM 767 C C . SER A 1 90 ? -2.720 4.813 8.637 1.00 96.56 90 SER A C 1
ATOM 769 O O . SER A 1 90 ? -3.491 4.984 9.575 1.00 96.56 90 SER A O 1
ATOM 771 N N . VAL A 1 91 ? -1.398 4.709 8.812 1.00 96.00 91 VAL A N 1
ATOM 772 C CA . VAL A 1 91 ? -0.748 4.839 10.124 1.00 96.00 91 VAL A CA 1
ATOM 773 C C . VAL A 1 91 ? -1.053 6.206 10.737 1.00 96.00 91 VAL A C 1
ATOM 775 O O . VAL A 1 91 ? -1.485 6.267 11.884 1.00 96.00 91 VAL A O 1
ATOM 778 N N . CYS A 1 92 ? -0.900 7.297 9.978 1.00 95.19 92 CYS A N 1
ATOM 779 C CA . CYS A 1 92 ? -1.208 8.643 10.464 1.00 95.19 92 CYS A CA 1
ATOM 780 C C . CYS A 1 92 ? -2.668 8.778 10.918 1.00 95.19 92 CYS A C 1
ATOM 782 O O . CYS A 1 92 ? -2.912 9.299 12.003 1.00 95.19 92 CYS A O 1
ATOM 784 N N . ILE A 1 93 ? -3.633 8.276 10.141 1.00 94.12 93 ILE A N 1
ATOM 785 C CA . ILE A 1 93 ? -5.048 8.307 10.538 1.00 94.12 93 ILE A CA 1
ATOM 786 C C . ILE A 1 93 ? -5.284 7.466 11.796 1.00 94.12 93 ILE A C 1
ATOM 788 O O . ILE A 1 93 ? -6.035 7.880 12.674 1.00 94.12 93 ILE A O 1
ATOM 792 N N . LEU A 1 94 ? -4.637 6.306 11.922 1.00 93.62 94 LEU A N 1
ATOM 793 C CA . LEU A 1 94 ? -4.768 5.456 13.106 1.00 93.62 94 LEU A CA 1
ATOM 794 C C . LEU A 1 94 ? -4.194 6.090 14.380 1.00 93.62 94 LEU A C 1
ATOM 796 O O . LEU A 1 94 ? -4.543 5.636 15.468 1.00 93.62 94 LEU A O 1
ATOM 800 N N . PHE A 1 95 ? -3.372 7.136 14.286 1.00 92.12 95 PHE A N 1
ATOM 801 C CA . PHE A 1 95 ? -2.959 7.933 15.446 1.00 92.12 95 PHE A CA 1
ATOM 802 C C . PHE A 1 95 ? -3.969 9.016 15.834 1.00 92.12 95 PHE A C 1
ATOM 804 O O . PHE A 1 95 ? -3.983 9.439 16.986 1.00 92.12 95 PHE A O 1
ATOM 811 N N . ILE A 1 96 ? -4.827 9.445 14.908 1.00 91.31 96 ILE A N 1
ATOM 812 C CA . ILE A 1 96 ? -5.877 10.424 15.193 1.00 91.31 96 ILE A CA 1
ATOM 813 C C . ILE A 1 96 ? -7.007 9.710 15.939 1.00 91.31 96 ILE A C 1
ATOM 815 O O . ILE A 1 96 ? -7.407 8.595 15.582 1.00 91.31 96 ILE A O 1
ATOM 819 N N . ASP A 1 97 ? -7.502 10.335 17.002 1.00 88.62 97 ASP A N 1
ATOM 820 C CA . ASP A 1 97 ? -8.686 9.872 17.716 1.00 88.62 97 ASP A CA 1
ATOM 821 C C . ASP A 1 97 ? -9.922 10.605 17.188 1.00 88.62 97 ASP A C 1
ATOM 823 O O . ASP A 1 97 ? -9.945 11.835 17.122 1.00 88.62 97 ASP A O 1
ATOM 827 N N . PHE A 1 98 ? -10.915 9.851 16.725 1.00 90.25 98 PHE A N 1
ATOM 828 C CA . PHE A 1 98 ? -12.136 10.386 16.127 1.00 90.25 98 PHE A CA 1
ATOM 829 C C . PHE A 1 98 ? -13.287 9.378 16.273 1.00 90.25 98 PHE A C 1
ATOM 831 O O . PHE A 1 98 ? -13.037 8.168 16.334 1.00 90.25 98 PHE A O 1
ATOM 838 N N . PRO A 1 99 ? -14.551 9.840 16.327 1.00 88.88 99 PRO A N 1
ATOM 839 C CA . PRO A 1 99 ? -15.697 8.944 16.441 1.00 88.88 99 PRO A CA 1
ATOM 840 C C . PRO A 1 99 ? -15.775 8.008 15.231 1.00 88.88 99 PRO A C 1
ATOM 842 O O . PRO A 1 99 ? -15.500 8.408 14.102 1.00 88.88 99 PRO A O 1
ATOM 845 N N . ASN A 1 100 ? -16.180 6.761 15.459 1.00 88.75 100 ASN A N 1
ATOM 846 C CA . ASN A 1 100 ? -16.319 5.734 14.422 1.00 88.75 100 ASN A CA 1
ATOM 847 C C . ASN A 1 100 ? -15.011 5.315 13.728 1.00 88.75 100 ASN A C 1
ATOM 849 O O . ASN A 1 100 ? -15.015 4.823 12.598 1.00 88.75 100 ASN A O 1
ATOM 853 N N . LYS A 1 101 ? -13.874 5.446 14.420 1.00 90.56 101 LYS A N 1
ATOM 854 C CA . LYS A 1 101 ? -12.563 4.963 13.959 1.00 90.56 101 LYS A CA 1
ATOM 855 C C . LYS A 1 101 ? -12.531 3.469 13.614 1.00 90.56 101 LYS A C 1
ATOM 857 O O . LYS A 1 101 ? -11.724 3.046 12.793 1.00 90.56 101 LYS A O 1
ATOM 862 N N . TYR A 1 102 ? -13.422 2.657 14.170 1.00 90.25 102 TYR A N 1
ATOM 863 C CA . TYR A 1 102 ? -13.519 1.240 13.819 1.00 90.25 102 TYR A CA 1
ATOM 864 C C . TYR A 1 102 ? -13.876 1.014 12.334 1.00 90.25 102 TYR A C 1
ATOM 866 O O . TYR A 1 102 ? -13.407 0.053 11.722 1.00 90.25 102 TYR A O 1
ATOM 874 N N . LEU A 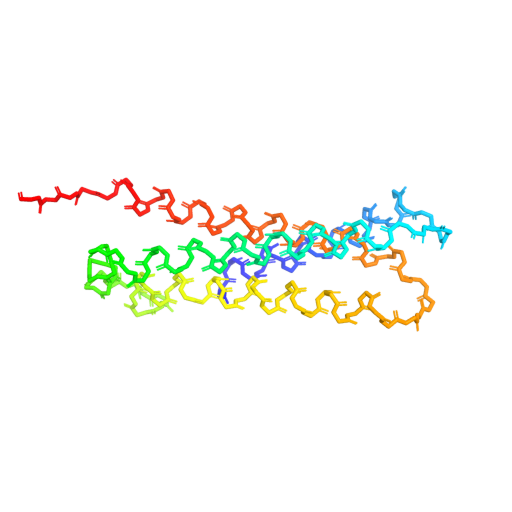1 103 ? -14.605 1.948 11.704 1.00 91.25 103 LEU A N 1
ATOM 875 C CA . LEU A 1 103 ? -15.039 1.843 10.305 1.00 91.25 103 LEU A CA 1
ATOM 876 C C . LEU A 1 103 ? -13.880 1.842 9.302 1.00 91.25 103 LEU A C 1
ATOM 878 O O . LEU A 1 103 ? -14.010 1.299 8.206 1.00 91.25 103 LEU A O 1
ATOM 882 N N . ILE A 1 104 ? -12.739 2.440 9.657 1.00 92.94 104 ILE A N 1
ATOM 883 C CA . ILE A 1 104 ? -11.576 2.527 8.764 1.00 92.94 104 ILE A CA 1
ATOM 884 C C . ILE A 1 104 ? -10.654 1.307 8.85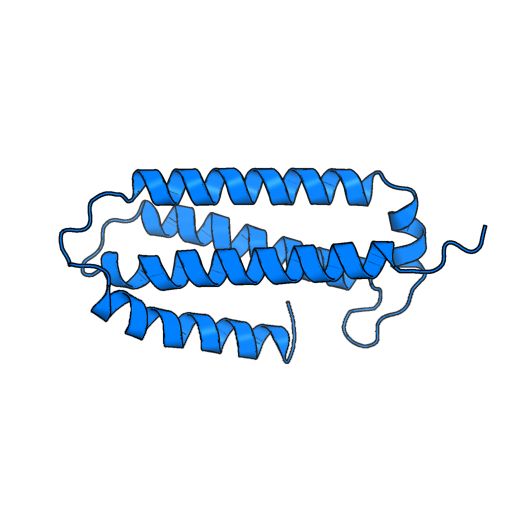1 1.00 92.94 104 ILE A C 1
ATOM 886 O O . ILE A 1 104 ? -9.787 1.150 7.993 1.00 92.94 104 ILE A O 1
ATOM 890 N N . ILE A 1 105 ? -10.848 0.414 9.830 1.00 94.19 105 ILE A N 1
ATOM 891 C CA . ILE A 1 105 ? -9.984 -0.758 10.040 1.00 94.19 105 ILE A CA 1
ATOM 892 C C . ILE A 1 105 ? -9.996 -1.663 8.807 1.00 94.19 105 ILE A C 1
ATOM 894 O O . ILE A 1 105 ? -8.947 -1.971 8.239 1.00 94.19 105 ILE A O 1
ATOM 898 N N . MET A 1 106 ? -11.185 -2.072 8.364 1.00 95.00 106 MET A N 1
ATOM 899 C CA . MET A 1 106 ? -11.313 -2.996 7.240 1.00 95.00 106 MET A CA 1
ATOM 900 C C . MET A 1 106 ? -10.873 -2.379 5.901 1.00 95.00 106 MET A C 1
ATOM 902 O O . MET A 1 106 ? -10.155 -3.050 5.149 1.00 95.00 106 MET A O 1
ATOM 906 N N . PRO A 1 107 ? -11.198 -1.107 5.595 1.00 95.81 107 PRO A N 1
ATOM 907 C CA . PRO A 1 107 ? -10.578 -0.381 4.491 1.00 95.81 107 PRO A CA 1
ATOM 908 C C . PRO A 1 107 ? -9.052 -0.445 4.521 1.00 95.81 107 PRO A C 1
ATOM 910 O O . PRO A 1 107 ? -8.463 -0.834 3.519 1.00 95.81 107 PRO A O 1
ATOM 913 N N . ILE A 1 108 ? -8.421 -0.162 5.667 1.00 96.44 108 ILE A N 1
ATOM 914 C CA . ILE A 1 108 ? -6.958 -0.186 5.830 1.00 96.44 108 ILE A CA 1
ATOM 915 C C . ILE A 1 108 ? -6.373 -1.572 5.556 1.00 96.44 108 ILE A C 1
ATOM 917 O O . ILE A 1 108 ? -5.397 -1.695 4.807 1.00 96.44 108 ILE A O 1
ATOM 921 N N . ILE A 1 109 ? -6.966 -2.621 6.132 1.00 95.81 109 ILE A N 1
ATOM 922 C CA . ILE A 1 109 ? -6.499 -4.001 5.953 1.00 95.81 109 ILE A CA 1
ATOM 923 C C . ILE A 1 109 ? -6.624 -4.404 4.484 1.00 95.81 109 ILE A C 1
ATOM 925 O O . ILE A 1 109 ? -5.639 -4.786 3.852 1.00 95.81 109 ILE A O 1
ATOM 929 N N . SER A 1 110 ? -7.822 -4.282 3.917 1.00 96.44 110 SER A N 1
ATOM 930 C CA . SER A 1 110 ? -8.100 -4.691 2.537 1.00 96.44 110 SER A CA 1
ATOM 931 C C . SER A 1 110 ? -7.292 -3.899 1.508 1.00 96.44 110 SER A C 1
ATOM 933 O O . SER A 1 110 ? -6.734 -4.493 0.586 1.00 96.44 110 SER A O 1
ATOM 935 N N . GLY A 1 111 ? -7.160 -2.582 1.686 1.00 96.25 111 GLY A N 1
ATOM 936 C CA . GLY A 1 111 ? -6.359 -1.729 0.817 1.00 96.25 111 GLY A CA 1
ATOM 937 C C . GLY A 1 111 ? -4.881 -2.105 0.859 1.00 96.25 111 GLY A C 1
ATOM 938 O O . GLY A 1 111 ? -4.235 -2.217 -0.186 1.00 96.25 111 GLY A O 1
ATOM 939 N N . THR A 1 112 ? -4.358 -2.389 2.054 1.00 96.56 112 THR A N 1
ATOM 940 C CA . THR A 1 112 ? -2.975 -2.842 2.249 1.00 96.56 112 THR A CA 1
ATOM 941 C C . THR A 1 112 ? -2.727 -4.198 1.594 1.00 96.56 112 THR A C 1
ATOM 943 O O . THR A 1 112 ? -1.747 -4.352 0.856 1.00 96.56 112 THR A O 1
ATOM 946 N N . VAL A 1 113 ? -3.631 -5.159 1.809 1.00 95.75 113 VAL A N 1
ATOM 947 C CA . VAL A 1 113 ? -3.574 -6.500 1.209 1.00 95.75 113 VAL A CA 1
ATOM 948 C C . VAL A 1 113 ? -3.652 -6.418 -0.312 1.00 95.75 113 VAL A C 1
ATOM 950 O O . VAL A 1 113 ? -2.836 -7.035 -0.993 1.00 95.75 113 VAL A O 1
ATOM 953 N N . TYR A 1 114 ? -4.560 -5.612 -0.865 1.00 95.44 114 TYR A N 1
ATOM 954 C CA . TYR A 1 114 ? -4.658 -5.409 -2.309 1.00 95.44 114 TYR A CA 1
ATOM 955 C C . TYR A 1 114 ? -3.380 -4.796 -2.888 1.00 95.44 114 TYR A C 1
ATOM 957 O O . TYR A 1 114 ? -2.850 -5.289 -3.886 1.00 95.44 114 TYR A O 1
ATOM 965 N N . CYS A 1 115 ? -2.843 -3.751 -2.249 1.00 94.81 115 CYS A N 1
ATOM 966 C CA . CYS A 1 115 ? -1.593 -3.125 -2.678 1.00 94.81 115 CYS A CA 1
ATOM 967 C C . CYS A 1 115 ? -0.434 -4.125 -2.676 1.00 94.81 115 CYS A C 1
ATOM 969 O O . CYS A 1 115 ? 0.368 -4.151 -3.610 1.00 94.81 115 CYS A O 1
ATOM 971 N N . PHE A 1 116 ? -0.348 -4.956 -1.638 1.00 94.31 116 PHE A N 1
ATOM 972 C CA . PHE A 1 116 ? 0.656 -6.007 -1.550 1.00 94.31 116 PHE A CA 1
ATOM 973 C C . PHE A 1 116 ? 0.478 -7.061 -2.641 1.00 94.31 116 PHE A C 1
ATOM 975 O O . PHE A 1 116 ? 1.433 -7.364 -3.351 1.00 94.31 116 PHE A O 1
ATOM 982 N N . TYR A 1 117 ? -0.743 -7.564 -2.824 1.00 93.75 117 TYR A N 1
ATOM 983 C CA . TYR A 1 117 ? -1.070 -8.514 -3.882 1.00 93.75 117 TYR A CA 1
ATOM 984 C C . TYR A 1 117 ? -0.661 -7.975 -5.255 1.00 93.75 117 TYR A C 1
ATOM 986 O O . TYR A 1 117 ? 0.004 -8.678 -6.019 1.00 93.75 117 TYR A O 1
ATOM 994 N N . LYS A 1 118 ? -0.989 -6.712 -5.559 1.00 91.75 118 LYS A N 1
ATOM 995 C CA . LYS A 1 118 ? -0.631 -6.117 -6.846 1.00 91.75 118 LYS A CA 1
ATOM 996 C C . LYS A 1 118 ? 0.864 -5.952 -7.038 1.00 91.75 118 LYS A C 1
ATOM 998 O O . LYS A 1 118 ? 1.362 -6.322 -8.096 1.00 91.75 118 LYS A O 1
ATOM 1003 N N . ILE A 1 119 ? 1.583 -5.450 -6.037 1.00 92.00 119 ILE A N 1
ATOM 1004 C CA . ILE A 1 119 ? 3.043 -5.325 -6.120 1.00 92.00 119 ILE A CA 1
ATOM 1005 C C . ILE A 1 119 ? 3.681 -6.698 -6.345 1.00 92.00 119 ILE A C 1
ATOM 1007 O O . ILE A 1 119 ? 4.482 -6.853 -7.263 1.00 92.00 119 ILE A O 1
ATOM 1011 N N . THR A 1 120 ? 3.286 -7.703 -5.566 1.00 90.31 120 THR A N 1
ATOM 1012 C CA . THR A 1 120 ? 3.820 -9.064 -5.679 1.00 90.31 120 THR A CA 1
ATOM 1013 C C . THR A 1 120 ? 3.503 -9.684 -7.037 1.00 90.31 120 THR A C 1
ATOM 1015 O O . THR A 1 120 ? 4.385 -10.262 -7.662 1.00 90.31 120 THR A O 1
ATOM 1018 N N . SER A 1 121 ? 2.277 -9.523 -7.541 1.00 89.06 121 SER A N 1
ATOM 1019 C CA . SER A 1 121 ? 1.891 -10.013 -8.868 1.00 89.06 121 SER A CA 1
ATOM 1020 C C . SER A 1 121 ? 2.722 -9.374 -9.985 1.00 89.06 121 SER A C 1
ATOM 1022 O O . SER A 1 121 ? 3.178 -10.081 -10.883 1.00 89.06 121 SER A O 1
ATOM 1024 N N . GLU A 1 122 ? 2.971 -8.064 -9.919 1.00 85.75 122 GLU A N 1
ATOM 1025 C CA . GLU A 1 122 ? 3.815 -7.384 -10.905 1.00 85.75 122 GLU A CA 1
ATOM 1026 C C . GLU A 1 122 ? 5.288 -7.800 -10.788 1.00 85.75 122 GLU A C 1
ATOM 1028 O O . GLU A 1 122 ? 5.932 -8.027 -11.808 1.00 85.75 122 GLU A O 1
ATOM 1033 N N . LEU A 1 123 ? 5.818 -7.980 -9.574 1.00 85.31 123 LEU A N 1
ATOM 1034 C CA . LEU A 1 123 ? 7.168 -8.516 -9.373 1.00 85.31 123 LEU A CA 1
ATOM 1035 C C . LEU A 1 123 ? 7.312 -9.927 -9.950 1.00 85.31 123 LEU A C 1
ATOM 1037 O O . LEU A 1 123 ? 8.250 -10.193 -10.695 1.00 85.31 123 LEU A O 1
ATOM 1041 N N . LEU A 1 124 ? 6.377 -10.829 -9.645 1.00 85.06 124 LEU A N 1
ATOM 1042 C CA . LEU A 1 124 ? 6.392 -12.198 -10.165 1.00 85.06 124 LEU A CA 1
ATOM 1043 C C . LEU A 1 124 ? 6.304 -12.216 -11.690 1.00 85.06 124 LEU A C 1
ATOM 1045 O O . LEU A 1 124 ? 7.044 -12.951 -12.338 1.00 85.06 124 LEU A O 1
ATOM 1049 N N . ARG A 1 125 ? 5.477 -11.345 -12.279 1.00 82.19 125 ARG A N 1
ATOM 1050 C CA . ARG A 1 125 ? 5.426 -11.168 -13.733 1.00 82.19 125 ARG A CA 1
ATOM 1051 C C . ARG A 1 125 ? 6.784 -10.751 -14.302 1.00 82.19 125 ARG A C 1
ATOM 1053 O O . ARG A 1 125 ? 7.168 -11.240 -15.361 1.00 82.19 125 ARG A O 1
ATOM 1060 N N . ILE A 1 126 ? 7.530 -9.897 -13.602 1.00 78.44 126 ILE A N 1
ATOM 1061 C CA . ILE A 1 126 ? 8.878 -9.501 -14.024 1.00 78.44 126 ILE A CA 1
ATOM 1062 C C . ILE A 1 126 ? 9.839 -10.693 -14.041 1.00 78.44 126 ILE A C 1
ATOM 1064 O O . ILE A 1 126 ? 10.614 -10.823 -14.984 1.00 78.44 126 ILE A O 1
ATOM 1068 N N . PHE A 1 127 ? 9.758 -11.584 -13.052 1.00 71.44 127 PHE A N 1
ATOM 1069 C CA . PHE A 1 127 ? 10.589 -12.793 -13.003 1.00 71.44 127 PHE A CA 1
ATOM 1070 C C . PHE A 1 127 ? 10.259 -13.816 -14.096 1.00 71.44 127 PHE A C 1
ATOM 1072 O O . PHE A 1 127 ? 11.104 -14.639 -14.426 1.00 71.44 127 PHE A O 1
ATOM 1079 N N . THR A 1 128 ? 9.062 -13.760 -14.685 1.00 73.50 128 THR A N 1
ATOM 1080 C CA . THR A 1 128 ? 8.699 -14.614 -15.833 1.00 73.50 128 THR A CA 1
ATOM 1081 C C . THR A 1 128 ? 9.181 -14.079 -17.179 1.00 73.50 128 THR A C 1
ATOM 1083 O O . THR A 1 128 ? 8.955 -14.711 -18.210 1.00 73.50 128 THR A O 1
ATOM 1086 N N . TYR A 1 129 ? 9.814 -12.904 -17.213 1.00 69.75 129 TYR A N 1
ATOM 1087 C CA . TYR A 1 129 ? 10.340 -12.384 -18.463 1.00 69.75 129 TYR A CA 1
ATOM 1088 C C . TYR A 1 129 ? 11.537 -13.207 -18.937 1.00 69.75 129 TYR A C 1
ATOM 1090 O O . TYR A 1 129 ? 12.425 -13.473 -18.132 1.00 69.75 129 TYR A O 1
ATOM 1098 N N . PRO A 1 130 ? 11.598 -13.562 -20.237 1.00 63.22 130 PRO A N 1
ATOM 1099 C CA . PRO A 1 130 ? 12.757 -14.254 -20.767 1.00 63.22 130 PRO A CA 1
ATOM 1100 C C . PRO A 1 130 ? 13.976 -13.351 -20.582 1.00 63.22 130 PRO A C 1
ATOM 1102 O O . PRO A 1 130 ? 14.052 -12.252 -21.144 1.00 63.22 130 PRO A O 1
ATOM 1105 N N . THR A 1 131 ? 14.894 -13.795 -19.731 1.00 58.47 131 THR A N 1
ATOM 1106 C CA . THR A 1 131 ? 16.281 -13.348 -19.712 1.00 58.47 131 THR A CA 1
ATOM 1107 C C . THR A 1 131 ? 16.924 -13.979 -20.935 1.00 58.47 131 THR A C 1
ATOM 1109 O O . THR A 1 131 ? 17.419 -15.100 -20.874 1.00 58.47 131 THR A O 1
ATOM 1112 N N . ASN A 1 132 ? 16.800 -13.310 -22.081 1.00 50.84 132 ASN A N 1
ATOM 1113 C CA . ASN A 1 132 ? 17.676 -13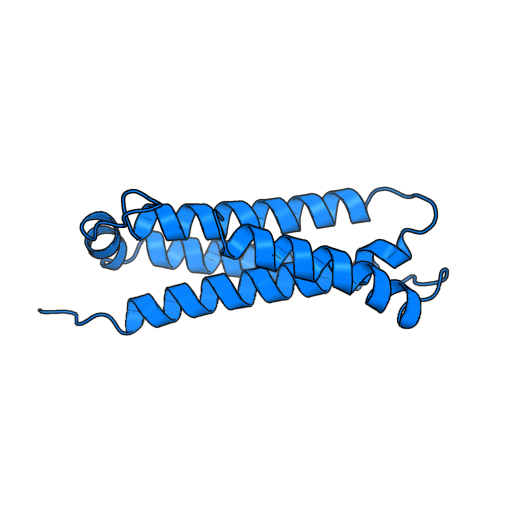.604 -23.204 1.00 50.84 132 ASN A CA 1
ATOM 1114 C C . ASN A 1 132 ? 19.067 -13.121 -22.778 1.00 50.84 132 ASN A C 1
ATOM 1116 O O . ASN A 1 132 ? 19.367 -11.935 -22.925 1.00 50.84 132 ASN A O 1
ATOM 1120 N N . ASP A 1 133 ? 19.820 -14.019 -22.148 1.00 47.78 133 ASP A N 1
ATOM 1121 C CA . ASP A 1 133 ? 21.280 -13.962 -22.136 1.00 47.78 133 ASP A CA 1
ATOM 1122 C C . ASP A 1 133 ? 21.810 -14.224 -23.555 1.00 47.78 133 ASP A C 1
ATOM 1124 O O . ASP A 1 133 ? 21.216 -15.075 -24.265 1.00 47.78 133 ASP A O 1
#

Secondary structure (DSSP, 8-state):
--THHHHHHHHHHHHHHHHHHHH--TT--THHHHHHHHHHHHHHHHHHHHHHHHSTHHHHHHHSEETTTEEHHHHHHHHHHHHHHHHHHHHHHHHS--TTGGGGHHHHHHHHHHHHHHHHHHHHHHHTS----

pLDDT: mean 88.69, std 8.4, range [47.78, 97.06]

Radius of gyration: 16.93 Å; chains: 1; bounding box: 42×25×44 Å

Sequence (133 aa):
MKSNDLYIFIAIIVFSIFLGNYIFDEEYKRYSDLINFLSIMIGFKIASLSILFNSPLKKTLYDRGNYLYKTELHRLKDFYKHALYYEVFSVCILFIDFPNKYLIIMPIISGTVYCFYKITSELLRIFTYPTND

Organism: NCBI:txid1462615

=== Feature glossary ===
Each block in this record encodes a different view of the same protein. In brief:

Predicted aligned error. PAE(i, j) answers: if I align the predicted and true structures on residue i, how far off (in Å) do I expect residue j to be? A block-diagonal PAE matrix with low values on the blocks and high values off-diagonal is the signature of a multi-domain protein with confidently predicted domains but uncertain inter-domain orientation.

Contact-map, Ramachandran, and PAE plots. Plot images: a contact map (which residues are close in 3D, as an N×N binary image), a Ramachandran scatter (backbone torsion angles, revealing secondary-structure composition at a glance), and — for AlphaFold structures — a PAE heatmap (pairwise prediction confidence).

Backbone torsions (φ/ψ). φ (phi) and ψ (psi) are the two rotatable backbone dihedrals per residue: φ is the C(i-1)–N–Cα–C torsion, ψ is the N–Cα–C–N(i+1) torsion, both in degrees on (−180°, 180°]. α-helical residues cluster near (−60°, −45°); β-strand residues near (−120°, +130°). A Ramachandran plot is simply a scatter of (φ, ψ) for every residue.

Foldseek 3Di. A 3Di character summarizes, for each residue, the relative orientation of the Cα frame of its nearest spatial neighbor. Because it encodes fold topology rather than chemistry, 3Di alignments detect remote structural similarity that sequence alignment misses.

Radius of gyration, Cα contacts, bounding box. Three whole-structure scalars: the radius of gyration (RMS distance of Cα from centroid, in Å), the count of Cα–Cα contacts (pairs closer than 8 Å and separated by more than four residues in sequence — i.e. tertiary, not local, contacts), and the bounding-box dimensions. Together they distinguish compact globular folds from extended fibres or disordered chains.

Sequence. Sequence gives the chain of amino acids in standard one-letter code (A=alanine, C=cysteine, …, Y=tyrosine), read N→C. It is the only feature that is directly encoded by the gene; all structural features are derived from the folded form of this sequence.

mmCIF coordinates. Atomic coordinates in PDBx/mmCIF format — the same representation the Protein Data Bank distributes. Each line of the _atom_site loop places one backbone atom in Cartesian space (units: ångströms, origin: arbitrary).

Secondary structure (3-state, P-SEA). Three-state secondary structure (P-SEA) collapses the eight DSSP classes into helix (a), strand (b), and coil (c). P-SEA assigns these from Cα geometry alone — distances and angles — without requiring backbone oxygens, so it works on any Cα trace.

InterPro / GO / CATH / organism. Functional annotations link the protein to curated databases. InterPro entries identify conserved domains and families by matching the sequence against member-database signatures (Pfam, PROSITE, CDD, …). Gene Ontology (GO) terms describe molecular function, biological process, and cellular component in a controlled vocabulary. CATH places the structure in a hierarchical fold classification (Class/Architecture/Topology/Homologous-superfamily). The organism is the source species.

B-factor. B-factor (Debye–Waller factor) reflects atomic displacement in the crystal lattice. It is an experimental observable (units Å²), not a prediction; low values mean the atom is pinned down, high values mean it moves or is heterogeneous across the crystal.

Rendered structure images. Structure images are PyMOL renders from six orthogonal camera directions. Cartoon representation draws helices as coils and strands as arrows; sticks shows the backbone as bonds; surface shows the solvent-excluded envelope. Rainbow coloring maps sequence position to hue (blue→red, N→C); chain coloring assigns a distinct color per polypeptide.

Solvent-accessible surface area. Solvent-accessible surface area (SASA) is the area in Å² traced out by the centre of a 1.4 Å probe sphere (a water molecule) rolled over the protein's van der Waals surface (Shrake–Rupley / Lee–Richards construction). Buried residues have near-zero SASA; fully exposed residues can exceed 200 Å². The total SASA scales roughly with the number of surface residues.

Secondary structure (8-state, DSSP). The SS8 string is DSSP's per-residue secondary-structure call. α-helix (H) means an i→i+4 H-bond ladder; β-strand (E) means the residue participates in a β-sheet; 3₁₀ (G) and π (I) are tighter and wider helices; T/S are turns/bends; '-' is loop.

pLDDT. For AlphaFold models, the B-factor field carries pLDDT — the model's own estimate of local accuracy on a 0–100 scale. Regions with pLDDT<50 should be treated as essentially unmodeled; they often correspond to intrinsically disordered segments.

Nearest PDB structures. Nearest PDB neighbors are the top structural matches found by Foldseek when searching this structure against the entire Protein Data Bank. Each hit reports a TM-score (0 to 1; >0.5 almost always implies the same fold) and an E-value. These are *structural* homologs — they may share no detectable sequence similarity.